Protein AF-A0A2D4NHP4-F1 (afdb_monomer_lite)

Secondary structure (DSSP, 8-state):
--GGGTSPPP----PPPPS---------EEEEEEEE-STTSSHHHHHHHHHTT----HHHHHS--------S-GGGT-HHHHHHTEEEETTEEEEEEEE-----TTS--HHHHTT-SEEEE---TT-HHHHHHHHHT-

Organism: NCBI:txid129469

Structure (mmCIF, N/CA/C/O backbone):
data_AF-A0A2D4NHP4-F1
#
_entry.id   AF-A0A2D4NHP4-F1
#
loop_
_atom_site.group_PDB
_atom_site.id
_atom_site.type_symbol
_atom_site.label_atom_id
_atom_site.label_alt_id
_atom_site.label_comp_id
_atom_site.label_asym_id
_atom_site.label_entity_id
_atom_site.label_seq_id
_atom_site.pdbx_PDB_ins_code
_atom_site.Cartn_x
_atom_site.Cartn_y
_atom_site.Cartn_z
_atom_site.occupancy
_atom_site.B_iso_or_equiv
_atom_site.auth_seq_id
_atom_site.auth_comp_id
_atom_site.auth_asym_id
_atom_site.auth_atom_id
_atom_site.pdbx_PDB_model_num
ATOM 1 N N . ARG A 1 1 ? 20.641 3.211 5.475 1.00 30.12 1 ARG A N 1
ATOM 2 C CA . ARG A 1 1 ? 20.282 4.650 5.472 1.00 30.12 1 ARG A CA 1
ATOM 3 C C . ARG A 1 1 ? 18.766 4.686 5.415 1.00 30.12 1 ARG A C 1
ATOM 5 O O . ARG A 1 1 ? 18.198 4.229 4.435 1.00 30.12 1 ARG A O 1
ATOM 12 N N . SER A 1 2 ? 18.186 4.934 6.581 1.00 30.61 2 SER A N 1
ATOM 13 C CA . SER A 1 2 ? 16.859 4.517 7.040 1.00 30.61 2 SER A CA 1
ATOM 14 C C . SER A 1 2 ? 15.730 5.377 6.471 1.00 30.61 2 SER A C 1
ATOM 16 O O . SER A 1 2 ? 15.954 6.506 6.044 1.00 30.61 2 SER A O 1
ATOM 18 N N . CYS A 1 3 ? 14.509 4.842 6.529 1.0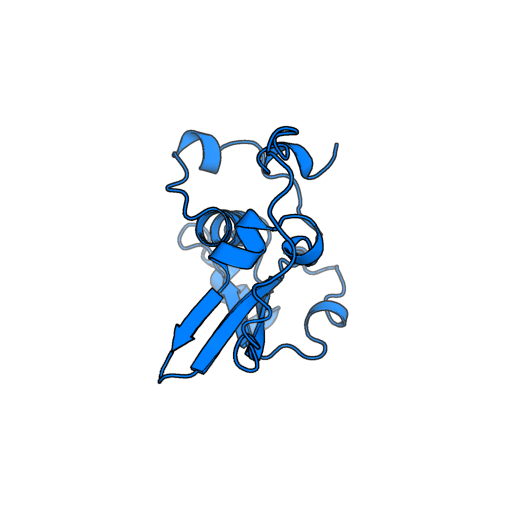0 36.78 3 CYS A N 1
ATOM 19 C CA . CYS A 1 3 ? 13.222 5.418 6.112 1.00 36.78 3 CYS A CA 1
ATOM 20 C C . CYS A 1 3 ? 12.878 6.822 6.657 1.00 36.78 3 CYS A C 1
ATOM 22 O O . CYS A 1 3 ? 11.823 7.354 6.336 1.00 36.78 3 CYS A O 1
ATOM 24 N N . GLN A 1 4 ? 13.763 7.452 7.430 1.00 37.25 4 GLN A N 1
ATOM 25 C CA . GLN A 1 4 ? 13.614 8.818 7.936 1.00 37.25 4 GLN A CA 1
ATOM 26 C C . GLN A 1 4 ? 13.709 9.903 6.851 1.00 37.25 4 GLN A C 1
ATOM 28 O O . GLN A 1 4 ? 13.354 11.039 7.123 1.00 37.25 4 GLN A O 1
ATOM 33 N N . ALA A 1 5 ? 14.191 9.595 5.642 1.00 39.69 5 ALA A N 1
ATOM 34 C CA . ALA A 1 5 ? 14.330 10.597 4.577 1.00 39.69 5 ALA A CA 1
ATOM 35 C C . ALA A 1 5 ? 13.017 10.916 3.833 1.00 39.69 5 ALA A C 1
ATOM 37 O O . ALA A 1 5 ? 12.970 11.887 3.085 1.00 39.69 5 ALA A O 1
ATOM 38 N N . ILE A 1 6 ? 11.976 10.094 4.004 1.00 44.50 6 ILE A N 1
ATOM 39 C CA . ILE A 1 6 ? 10.674 10.262 3.329 1.00 44.50 6 ILE A CA 1
ATOM 40 C C . ILE A 1 6 ? 9.632 10.858 4.287 1.00 44.50 6 ILE A C 1
ATOM 42 O O . ILE A 1 6 ? 8.653 11.456 3.850 1.00 44.50 6 ILE A O 1
ATOM 46 N N . TRP A 1 7 ? 9.854 10.723 5.594 1.00 44.12 7 TRP A N 1
ATOM 47 C CA . TRP A 1 7 ? 8.928 11.179 6.618 1.00 44.12 7 TRP A CA 1
ATOM 48 C C . TRP A 1 7 ? 9.319 12.560 7.151 1.00 44.12 7 TRP A C 1
ATOM 50 O O . TRP A 1 7 ? 10.506 12.772 7.421 1.00 44.12 7 TRP A O 1
ATOM 60 N N . PRO A 1 8 ? 8.369 13.488 7.364 1.00 41.62 8 PRO A N 1
ATOM 61 C CA . PRO A 1 8 ? 8.644 14.696 8.131 1.00 41.62 8 PRO A CA 1
ATOM 62 C C . PRO A 1 8 ? 9.211 14.299 9.496 1.00 41.62 8 PRO A C 1
ATOM 64 O O . PRO A 1 8 ? 8.648 13.443 10.175 1.00 41.62 8 PRO A O 1
ATOM 67 N N . ARG A 1 9 ? 10.337 14.880 9.924 1.00 41.78 9 ARG A N 1
ATOM 68 C CA . ARG A 1 9 ? 10.766 14.708 11.320 1.00 41.78 9 ARG A CA 1
ATOM 69 C C . ARG A 1 9 ? 9.630 15.198 12.213 1.00 41.78 9 ARG A C 1
ATOM 71 O O . ARG A 1 9 ? 9.118 16.287 11.966 1.00 41.78 9 ARG A O 1
ATOM 78 N N . ALA A 1 10 ? 9.259 14.404 13.218 1.00 42.34 10 ALA A N 1
ATOM 79 C CA . ALA A 1 10 ? 8.375 14.873 14.274 1.00 42.34 10 ALA A CA 1
ATOM 80 C C . ALA A 1 10 ? 8.946 16.197 14.799 1.00 42.34 10 ALA A C 1
ATOM 82 O O . ALA A 1 10 ? 10.114 16.262 15.187 1.00 42.34 10 ALA A O 1
ATOM 83 N N . SER A 1 11 ? 8.170 17.268 14.688 1.00 40.03 11 SER A N 1
ATOM 84 C CA . SER A 1 11 ? 8.519 18.557 15.261 1.00 40.03 11 SER A CA 1
ATOM 85 C C . SER A 1 11 ? 8.382 18.444 16.775 1.00 40.03 11 SER A C 1
ATOM 87 O O . SER A 1 11 ? 7.266 18.344 17.281 1.00 40.03 11 SER A O 1
ATOM 89 N N . ASP A 1 12 ? 9.509 18.446 17.487 1.00 43.12 12 ASP A N 1
ATOM 90 C CA . ASP A 1 12 ? 9.536 18.647 18.936 1.00 43.12 12 ASP A CA 1
ATOM 91 C C . ASP A 1 12 ? 9.050 20.073 19.227 1.00 43.12 12 ASP A C 1
ATOM 93 O O . ASP A 1 12 ? 9.794 21.043 19.079 1.00 43.12 12 ASP A O 1
ATOM 97 N N . GLY A 1 13 ? 7.776 20.215 19.588 1.00 45.31 13 GLY A N 1
ATOM 98 C CA . GLY A 1 13 ? 7.219 21.494 20.015 1.00 45.31 13 GLY A CA 1
ATOM 99 C C . GLY A 1 13 ? 5.695 21.523 20.014 1.00 45.31 13 GLY A C 1
ATOM 100 O O . GLY A 1 13 ? 5.083 21.771 18.981 1.00 45.31 13 GLY A O 1
ATOM 101 N N . GLY A 1 14 ? 5.086 21.332 21.187 1.00 33.88 14 GLY A N 1
ATOM 102 C CA . GLY A 1 14 ? 3.657 21.561 21.415 1.00 33.88 14 GLY A CA 1
ATOM 103 C C . GLY A 1 14 ? 3.264 21.305 22.872 1.00 33.88 14 GLY A C 1
ATOM 104 O O . GLY A 1 14 ? 3.608 20.266 23.416 1.00 33.88 14 GLY A O 1
ATOM 105 N N . ALA A 1 15 ? 2.607 22.289 23.486 1.00 38.12 15 ALA A N 1
ATOM 106 C CA . ALA A 1 15 ? 2.265 22.458 24.906 1.00 38.12 15 ALA A CA 1
ATOM 107 C C . ALA A 1 15 ? 1.495 21.287 25.570 1.00 38.12 15 ALA A C 1
ATOM 109 O O . ALA A 1 15 ? 0.899 20.475 24.860 1.00 38.12 15 ALA A O 1
ATOM 110 N N . PRO A 1 16 ? 1.458 21.204 26.923 1.00 38.81 16 PRO A N 1
ATOM 111 C CA . PRO A 1 16 ? 0.659 20.194 27.612 1.00 38.81 16 PRO A CA 1
ATOM 112 C C . PRO A 1 16 ? -0.824 20.467 27.337 1.00 38.81 16 PRO A C 1
ATOM 114 O O . PRO A 1 16 ? -1.323 21.537 27.675 1.00 38.81 16 PRO A O 1
ATOM 117 N N . MET A 1 17 ? -1.505 19.528 26.679 1.00 43.81 17 MET A N 1
ATOM 118 C CA . MET A 1 17 ? -2.959 19.568 26.541 1.00 43.81 17 MET A CA 1
ATOM 119 C C . MET A 1 17 ? -3.599 18.850 27.721 1.00 43.81 17 MET A C 1
ATOM 121 O O . MET A 1 17 ? -3.201 17.738 28.074 1.00 43.81 17 MET A O 1
ATOM 125 N N . ASP A 1 18 ? -4.562 19.545 28.314 1.00 36.94 18 ASP A N 1
ATOM 126 C CA . ASP A 1 18 ? -5.329 19.141 29.477 1.00 36.94 18 ASP A CA 1
ATOM 127 C C . ASP A 1 18 ? -5.950 17.748 29.311 1.00 36.94 18 ASP A C 1
ATOM 129 O O . ASP A 1 18 ? -6.592 17.409 28.313 1.00 36.94 18 ASP A O 1
ATOM 133 N N . ILE A 1 19 ? -5.718 16.949 30.345 1.00 47.41 19 ILE A N 1
ATOM 134 C CA . ILE A 1 19 ? -6.397 15.699 30.662 1.00 47.41 19 ILE A CA 1
ATOM 135 C C . ILE A 1 19 ? -7.819 16.097 31.062 1.00 47.41 19 ILE A C 1
ATOM 137 O O . ILE A 1 19 ? -7.956 16.674 32.130 1.00 47.41 19 ILE A O 1
ATOM 141 N N . ASP A 1 20 ? -8.814 15.916 30.185 1.00 41.47 20 ASP A N 1
ATOM 142 C CA . ASP A 1 20 ? -10.242 15.686 30.526 1.00 41.47 20 ASP A CA 1
ATOM 143 C C . ASP A 1 20 ? -11.168 15.820 29.297 1.00 41.47 20 ASP A C 1
ATOM 145 O O . ASP A 1 20 ? -12.143 16.568 29.286 1.00 41.47 20 ASP A O 1
ATOM 149 N N . LEU A 1 21 ? -10.896 15.055 28.237 1.00 40.94 21 LEU A N 1
ATOM 150 C CA . LEU A 1 21 ? -11.888 14.753 27.198 1.00 40.94 21 LEU A CA 1
ATOM 151 C C . LEU A 1 21 ? -11.729 13.286 26.789 1.00 40.94 21 LEU A C 1
ATOM 153 O O . LEU A 1 21 ? -11.353 12.962 25.660 1.00 40.94 21 LEU A O 1
ATOM 157 N N . ASP A 1 22 ? -12.051 12.395 27.728 1.00 37.88 22 ASP A N 1
ATOM 158 C CA . ASP A 1 22 ? -12.461 11.020 27.442 1.00 37.88 22 ASP A CA 1
ATOM 159 C C . ASP A 1 22 ? -13.801 11.053 26.685 1.00 37.88 22 ASP A C 1
ATOM 161 O O . ASP A 1 22 ? -14.859 10.665 27.172 1.00 37.88 22 ASP A O 1
ATOM 165 N N . TYR A 1 23 ? -13.764 11.560 25.453 1.00 41.28 23 TYR A N 1
ATOM 166 C CA . TYR A 1 23 ? -14.704 11.119 24.442 1.00 41.28 23 TYR A CA 1
ATOM 167 C C . TYR A 1 23 ? -14.297 9.676 24.173 1.00 41.28 23 TYR A C 1
ATOM 169 O O . TYR A 1 23 ? -13.243 9.442 23.570 1.00 41.28 23 TYR A O 1
ATOM 177 N N . GLU A 1 24 ? -15.083 8.715 24.659 1.00 43.47 24 GLU A N 1
ATOM 178 C CA . GLU A 1 24 ? -15.078 7.354 24.132 1.00 43.47 24 GLU A CA 1
ATOM 179 C C . GLU A 1 24 ? -15.153 7.475 22.607 1.00 43.47 24 GLU A C 1
ATOM 181 O O . GLU A 1 24 ? -16.211 7.710 22.022 1.00 43.47 24 GLU A O 1
ATOM 186 N N . ARG A 1 25 ? -13.994 7.445 21.941 1.00 53.47 25 ARG A N 1
ATOM 187 C CA . ARG A 1 25 ? -13.956 7.507 20.486 1.00 53.47 25 ARG A CA 1
ATOM 188 C C . ARG A 1 25 ? -14.664 6.228 20.033 1.00 53.47 25 ARG A C 1
ATOM 190 O O . ARG A 1 25 ? -14.258 5.161 20.501 1.00 53.47 25 ARG A O 1
ATOM 197 N N . PRO A 1 26 ? -15.703 6.315 19.184 1.00 56.62 26 PRO A N 1
ATOM 198 C CA . PRO A 1 26 ? -16.490 5.154 18.777 1.00 56.62 26 PRO A CA 1
ATOM 199 C C . PRO A 1 26 ? -15.543 4.061 18.290 1.00 56.62 26 PRO A C 1
ATOM 201 O O . PRO A 1 26 ? -14.531 4.395 17.675 1.00 56.62 26 PRO A O 1
ATOM 204 N N . ASN A 1 27 ? -15.836 2.795 18.612 1.00 71.19 27 ASN A N 1
ATOM 205 C CA . ASN A 1 27 ? -15.035 1.620 18.250 1.00 71.19 27 ASN A CA 1
ATOM 206 C C . ASN A 1 27 ? -14.451 1.766 16.833 1.00 71.19 27 ASN A C 1
ATOM 208 O O . ASN A 1 27 ? -15.153 1.543 15.851 1.00 71.19 27 ASN A O 1
ATOM 212 N N . VAL A 1 28 ? -13.189 2.204 16.721 1.00 86.00 28 VAL A N 1
ATOM 213 C CA . VAL A 1 28 ? -12.589 2.504 15.416 1.00 86.00 28 VAL A CA 1
ATOM 214 C C . VAL A 1 28 ? -12.178 1.188 14.780 1.00 86.00 28 VAL A C 1
ATOM 216 O O . VAL A 1 28 ? -11.223 0.546 15.232 1.00 86.00 28 VAL A O 1
ATOM 219 N N . GLU A 1 29 ? -12.862 0.800 13.712 1.00 92.00 29 GLU A N 1
ATOM 220 C CA . GLU A 1 29 ? -12.539 -0.422 12.989 1.00 92.00 29 GLU A CA 1
ATOM 221 C C . GLU A 1 29 ? -11.243 -0.238 12.199 1.00 92.00 29 GLU A C 1
ATOM 223 O O . GLU A 1 29 ? -11.075 0.697 11.416 1.00 92.00 29 GLU A O 1
ATOM 228 N N . THR A 1 30 ? -10.268 -1.114 12.428 1.00 90.38 30 THR A N 1
ATOM 229 C CA . THR A 1 30 ? -8.975 -1.032 11.744 1.00 90.38 30 THR A CA 1
ATOM 230 C C . THR A 1 30 ? -8.987 -1.925 10.516 1.00 90.38 30 THR A C 1
ATOM 232 O O . THR A 1 30 ? -9.128 -3.133 10.653 1.00 90.38 30 THR A O 1
ATOM 235 N N . ILE A 1 31 ? -8.753 -1.336 9.343 1.00 92.88 31 ILE A N 1
ATOM 236 C CA . ILE A 1 31 ? -8.674 -2.056 8.069 1.00 92.88 31 ILE A CA 1
ATOM 237 C C . ILE A 1 31 ? -7.206 -2.184 7.672 1.00 92.88 31 ILE A C 1
ATOM 239 O O . ILE A 1 31 ? -6.538 -1.189 7.381 1.00 92.88 31 ILE A O 1
ATOM 243 N N . LYS A 1 32 ? -6.687 -3.408 7.628 1.00 91.00 32 LYS A N 1
ATOM 244 C CA . LYS A 1 32 ? -5.355 -3.730 7.121 1.00 91.00 32 LYS A CA 1
ATOM 245 C C . LYS A 1 32 ? -5.402 -3.948 5.608 1.00 91.00 32 LYS A C 1
ATOM 247 O O . LYS A 1 32 ? -5.874 -4.973 5.120 1.00 91.00 32 LYS A O 1
ATOM 252 N N . CYS A 1 33 ? -4.812 -3.012 4.873 1.00 92.44 33 CYS A N 1
ATOM 253 C CA . CYS A 1 33 ? -4.680 -3.045 3.422 1.00 92.44 33 CYS A CA 1
ATOM 254 C C . CYS A 1 33 ? -3.228 -3.323 3.012 1.00 92.44 33 CYS A C 1
ATOM 256 O O . CYS A 1 33 ? -2.350 -2.475 3.172 1.00 92.44 33 CYS A O 1
ATOM 258 N N . VAL A 1 34 ? -2.966 -4.501 2.449 1.00 92.19 34 VAL A N 1
ATOM 259 C CA . VAL A 1 34 ? -1.635 -4.911 1.977 1.00 92.19 34 VAL A CA 1
ATOM 260 C C . VAL A 1 34 ? -1.461 -4.530 0.513 1.00 92.19 34 VAL A C 1
ATOM 262 O O . VAL A 1 34 ? -2.285 -4.885 -0.321 1.00 92.19 34 VAL A O 1
ATOM 265 N N . VAL A 1 35 ? -0.381 -3.828 0.180 1.00 92.19 35 VAL A N 1
ATOM 266 C CA . VAL A 1 35 ? -0.085 -3.386 -1.188 1.00 92.19 35 VAL A CA 1
ATOM 267 C C . VAL A 1 35 ? 1.032 -4.245 -1.770 1.00 92.19 35 VAL A C 1
ATOM 269 O O . VAL A 1 35 ? 2.114 -4.351 -1.190 1.00 92.19 35 VAL A O 1
ATOM 272 N N . VAL A 1 36 ? 0.783 -4.862 -2.925 1.00 93.19 36 VAL A N 1
ATOM 273 C CA . VAL A 1 36 ? 1.671 -5.846 -3.566 1.00 93.19 36 VAL A CA 1
ATOM 274 C C . VAL A 1 36 ? 1.864 -5.546 -5.053 1.00 93.19 36 VAL A C 1
ATOM 276 O O . VAL A 1 36 ? 1.143 -4.735 -5.625 1.00 93.19 36 VAL A O 1
ATOM 279 N N . GLY A 1 37 ? 2.877 -6.143 -5.682 1.00 94.25 37 GLY A N 1
ATOM 280 C CA . GLY A 1 37 ? 3.251 -5.868 -7.075 1.00 94.25 37 GLY A CA 1
ATOM 281 C C . GLY A 1 37 ? 4.760 -5.740 -7.264 1.00 94.25 37 GLY A C 1
ATOM 282 O O . GLY A 1 37 ? 5.498 -5.621 -6.285 1.00 94.25 37 GLY A O 1
ATOM 283 N N . ASP A 1 38 ? 5.226 -5.726 -8.513 1.00 93.00 38 ASP A N 1
ATOM 284 C CA . ASP A 1 38 ? 6.654 -5.755 -8.865 1.00 93.00 38 ASP A CA 1
ATOM 285 C C . ASP A 1 38 ? 7.489 -4.630 -8.226 1.00 93.00 38 ASP A C 1
ATOM 287 O O . ASP A 1 38 ? 7.001 -3.614 -7.709 1.00 93.00 38 ASP A O 1
ATOM 291 N N . ASN A 1 39 ? 8.810 -4.788 -8.277 1.00 88.06 39 ASN A N 1
ATOM 292 C CA . ASN A 1 39 ? 9.725 -3.705 -7.943 1.00 88.06 39 ASN A CA 1
ATOM 293 C C . ASN A 1 39 ? 9.481 -2.481 -8.841 1.00 88.06 39 ASN A C 1
ATOM 295 O O . ASN A 1 39 ? 9.222 -2.598 -10.036 1.00 88.06 39 ASN A O 1
ATOM 299 N N . ALA A 1 40 ? 9.574 -1.293 -8.237 1.00 85.25 40 ALA A N 1
ATOM 300 C CA . ALA A 1 40 ? 9.437 0.002 -8.904 1.00 85.25 40 ALA A CA 1
ATOM 301 C C . ALA A 1 40 ? 8.076 0.310 -9.574 1.00 85.25 40 ALA A C 1
ATOM 303 O O . ALA A 1 40 ? 7.960 1.349 -10.217 1.00 85.25 40 ALA A O 1
ATOM 304 N N . VAL A 1 41 ? 7.015 -0.486 -9.360 1.00 91.25 41 VAL A N 1
ATOM 305 C CA . VAL A 1 41 ? 5.658 -0.160 -9.873 1.00 91.25 41 VAL A CA 1
ATOM 306 C C . VAL A 1 41 ? 4.973 1.002 -9.147 1.00 91.25 41 VAL A C 1
ATOM 308 O O . VAL A 1 41 ? 3.926 1.458 -9.585 1.00 91.25 41 VAL A O 1
ATOM 311 N N . GLY A 1 42 ? 5.555 1.495 -8.047 1.00 87.69 42 GLY A N 1
ATOM 312 C CA . GLY A 1 42 ? 5.067 2.683 -7.338 1.00 87.69 42 GLY A CA 1
ATOM 313 C C . GLY A 1 42 ? 4.314 2.431 -6.029 1.00 87.69 42 GLY A C 1
ATOM 314 O O . GLY A 1 42 ? 3.770 3.384 -5.485 1.00 87.69 42 GLY A O 1
ATOM 315 N N . LYS A 1 43 ? 4.328 1.206 -5.482 1.00 88.25 43 LYS A N 1
ATOM 316 C CA . LYS A 1 43 ? 3.644 0.840 -4.219 1.00 88.25 43 LYS A CA 1
ATOM 317 C C . LYS A 1 43 ? 3.927 1.808 -3.067 1.00 88.25 43 LYS A C 1
ATOM 319 O O . LYS A 1 43 ? 3.014 2.448 -2.559 1.00 88.25 43 LYS A O 1
ATOM 324 N N . THR A 1 44 ? 5.200 2.002 -2.728 1.00 82.44 44 THR A N 1
ATOM 325 C CA . THR A 1 44 ? 5.618 2.924 -1.665 1.00 82.44 44 THR A CA 1
ATOM 326 C C . THR A 1 44 ? 5.130 4.348 -1.921 1.00 82.44 44 THR A C 1
ATOM 328 O O . THR A 1 44 ? 4.644 5.015 -1.016 1.00 82.44 44 THR A O 1
ATOM 331 N N . ARG A 1 45 ? 5.212 4.818 -3.172 1.00 80.94 45 ARG A N 1
ATOM 332 C CA . ARG A 1 45 ? 4.798 6.179 -3.544 1.00 80.94 45 ARG A CA 1
ATOM 333 C C . ARG A 1 45 ? 3.291 6.369 -3.399 1.00 80.94 45 ARG A C 1
ATOM 335 O O . ARG A 1 45 ? 2.879 7.400 -2.879 1.00 80.94 45 ARG A O 1
ATOM 342 N N . LEU A 1 46 ? 2.497 5.371 -3.792 1.00 84.88 46 LEU A N 1
ATOM 343 C CA . LEU A 1 46 ? 1.049 5.351 -3.577 1.00 84.88 46 LEU A CA 1
ATOM 344 C C . LEU A 1 46 ? 0.720 5.464 -2.084 1.00 84.88 46 LEU A C 1
ATOM 346 O O . LEU A 1 46 ? -0.104 6.290 -1.693 1.00 84.88 46 LEU A O 1
ATOM 350 N N . ILE A 1 47 ? 1.403 4.679 -1.246 1.00 84.00 47 ILE A N 1
ATOM 351 C CA . ILE A 1 47 ? 1.164 4.699 0.197 1.00 84.00 47 ILE A CA 1
ATOM 352 C C . ILE A 1 47 ? 1.568 6.040 0.810 1.00 84.00 47 ILE A C 1
ATOM 354 O O . ILE A 1 47 ? 0.779 6.621 1.548 1.00 84.00 47 ILE A O 1
ATOM 358 N N . CYS A 1 48 ? 2.752 6.566 0.489 1.00 78.25 48 CYS A N 1
ATOM 359 C CA . CYS A 1 48 ? 3.204 7.860 0.999 1.00 78.25 48 CYS A CA 1
ATOM 360 C C . CYS A 1 48 ? 2.272 9.004 0.581 1.00 78.25 48 CYS A C 1
ATOM 362 O O . CYS A 1 48 ? 1.948 9.849 1.411 1.00 78.25 48 CYS A O 1
ATOM 364 N N . ALA A 1 49 ? 1.808 9.020 -0.673 1.00 79.62 49 ALA A N 1
ATOM 365 C CA . ALA A 1 49 ? 0.866 10.032 -1.148 1.00 79.62 49 ALA A CA 1
ATOM 366 C C . ALA A 1 49 ? -0.438 10.009 -0.336 1.00 79.62 49 ALA A C 1
ATOM 368 O O . ALA A 1 49 ? -0.899 11.059 0.114 1.00 79.62 49 ALA A O 1
ATOM 369 N N . ARG A 1 50 ? -0.991 8.813 -0.077 1.00 82.25 50 ARG A N 1
ATOM 370 C CA . ARG A 1 50 ? -2.201 8.661 0.744 1.00 82.25 50 ARG A CA 1
ATOM 371 C C . ARG A 1 50 ? -1.954 9.014 2.212 1.00 82.25 50 ARG A C 1
ATOM 373 O O . ARG A 1 50 ? -2.742 9.748 2.792 1.00 82.25 50 ARG A O 1
ATOM 380 N N . ALA A 1 51 ? -0.874 8.512 2.806 1.00 76.19 51 ALA A N 1
ATOM 381 C CA . ALA A 1 51 ? -0.554 8.696 4.221 1.00 76.19 51 ALA A CA 1
ATOM 382 C C . ALA A 1 51 ? -0.256 10.160 4.584 1.00 76.19 51 ALA A C 1
ATOM 384 O O . ALA A 1 51 ? -0.673 10.633 5.638 1.00 76.19 51 ALA A O 1
ATOM 385 N N . CYS A 1 52 ? 0.439 10.888 3.709 1.00 70.19 52 CYS A N 1
ATOM 386 C CA . CYS A 1 52 ? 0.809 12.283 3.944 1.00 70.19 52 CYS A CA 1
ATOM 387 C C . CYS A 1 52 ? -0.223 13.286 3.402 1.00 70.19 52 CYS A C 1
ATOM 389 O O . CYS A 1 52 ? -0.012 14.486 3.549 1.00 70.19 52 CYS A O 1
ATOM 391 N N . ASN A 1 53 ? -1.300 12.816 2.756 1.00 67.62 53 ASN A N 1
ATOM 392 C CA . ASN A 1 53 ? -2.244 13.643 1.993 1.00 67.62 53 ASN A CA 1
ATOM 393 C C . ASN A 1 53 ? -1.531 14.652 1.068 1.00 67.62 53 ASN A C 1
ATOM 395 O O . ASN A 1 53 ? -1.918 15.815 0.955 1.00 67.62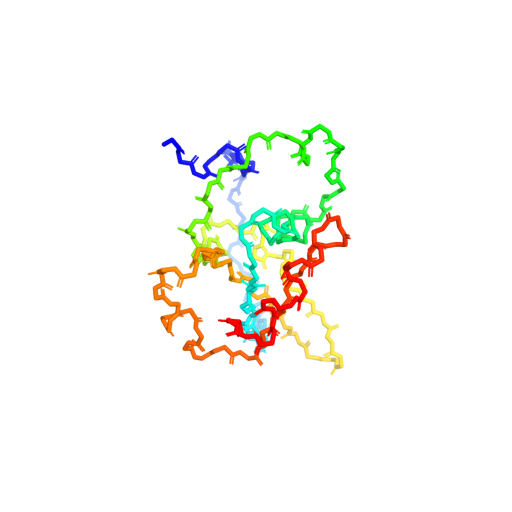 53 ASN A O 1
ATOM 399 N N . ALA A 1 54 ? -0.417 14.219 0.473 1.00 59.19 54 ALA A N 1
ATOM 400 C CA . ALA A 1 54 ? 0.517 15.090 -0.222 1.00 59.19 54 ALA A CA 1
ATOM 401 C C . ALA A 1 54 ? 0.448 14.857 -1.729 1.00 59.19 54 ALA A C 1
ATOM 403 O O . ALA A 1 54 ? 0.601 13.729 -2.208 1.00 59.19 54 ALA A O 1
ATOM 404 N N . THR A 1 55 ? 0.323 15.946 -2.487 1.00 55.94 55 THR A N 1
ATOM 405 C CA . THR A 1 55 ? 0.626 15.942 -3.918 1.00 55.94 55 THR A CA 1
ATOM 406 C C . THR A 1 55 ? 2.138 15.835 -4.065 1.00 55.94 55 THR A C 1
ATOM 408 O O . THR A 1 55 ? 2.863 16.822 -3.937 1.00 55.94 55 THR A O 1
ATOM 411 N N . LEU A 1 56 ? 2.638 14.618 -4.276 1.00 54.69 56 LEU A N 1
ATOM 412 C CA . LEU A 1 56 ? 4.061 14.402 -4.510 1.00 54.69 56 LEU A CA 1
ATOM 413 C C . LEU A 1 56 ? 4.453 15.089 -5.821 1.00 54.69 56 LEU A C 1
ATOM 415 O O . LEU A 1 56 ? 3.924 14.774 -6.887 1.00 54.69 56 LEU A O 1
ATOM 419 N N . THR A 1 57 ? 5.392 16.028 -5.747 1.00 57.62 57 THR A N 1
ATOM 420 C CA . THR A 1 57 ? 5.952 16.663 -6.946 1.00 57.62 57 THR A CA 1
ATOM 421 C C . THR A 1 57 ? 6.678 15.625 -7.804 1.00 57.62 57 THR A C 1
ATOM 423 O O . THR A 1 57 ? 7.190 14.626 -7.292 1.00 57.62 57 THR A O 1
ATOM 426 N N . GLN A 1 58 ? 6.793 15.868 -9.114 1.00 54.12 58 GLN A N 1
ATOM 427 C CA . GLN A 1 58 ? 7.523 14.973 -10.021 1.00 54.12 58 GLN A CA 1
ATOM 428 C C . GLN A 1 58 ? 8.961 14.709 -9.536 1.00 54.12 58 GLN A C 1
ATOM 430 O O . GLN A 1 58 ? 9.447 13.590 -9.640 1.00 54.12 58 GLN A O 1
ATOM 435 N N . TYR A 1 59 ? 9.617 15.695 -8.918 1.00 56.59 59 TYR A N 1
ATOM 436 C CA . TYR A 1 59 ? 10.939 15.526 -8.312 1.00 56.59 59 TYR A CA 1
ATOM 437 C C . TYR A 1 59 ? 10.932 14.561 -7.114 1.00 56.59 59 TYR A C 1
ATOM 439 O O . TYR A 1 59 ? 11.785 13.684 -7.034 1.00 56.59 59 TYR A O 1
ATOM 447 N N . GLN A 1 60 ? 9.947 14.651 -6.215 1.00 58.78 60 GLN A N 1
ATOM 448 C CA . GLN A 1 60 ? 9.792 13.716 -5.088 1.00 58.78 60 GLN A CA 1
ATOM 449 C C . GLN A 1 60 ? 9.399 12.305 -5.554 1.00 58.78 60 GLN A C 1
ATOM 451 O O . GLN A 1 60 ? 9.813 11.310 -4.959 1.00 58.78 60 GLN A O 1
ATOM 456 N N . LEU A 1 61 ? 8.652 12.206 -6.658 1.00 56.81 61 LEU A N 1
ATOM 457 C CA . LEU A 1 61 ? 8.373 10.942 -7.339 1.00 56.81 61 LEU A CA 1
ATOM 458 C C . LEU A 1 61 ? 9.611 10.368 -8.043 1.00 56.81 61 LEU A C 1
ATOM 460 O O . LEU A 1 61 ? 9.685 9.158 -8.208 1.00 56.81 61 LEU A O 1
ATOM 464 N N . LEU A 1 62 ? 10.583 11.185 -8.448 1.00 54.00 62 LEU A N 1
ATOM 465 C CA . LEU A 1 62 ? 11.812 10.740 -9.121 1.00 54.00 62 LEU A CA 1
ATOM 466 C C . LEU A 1 62 ? 13.002 10.569 -8.166 1.00 54.00 62 LEU A C 1
ATOM 468 O O . LEU A 1 62 ? 13.964 9.886 -8.515 1.00 54.00 62 LEU A O 1
ATOM 472 N N . ALA A 1 63 ? 12.924 11.131 -6.957 1.00 56.88 63 ALA A N 1
ATOM 473 C CA . ALA A 1 63 ? 13.915 10.940 -5.910 1.00 56.88 63 ALA A CA 1
ATOM 474 C C . ALA A 1 63 ? 14.094 9.445 -5.598 1.00 56.88 63 ALA A C 1
ATOM 476 O O . ALA A 1 63 ? 13.153 8.644 -5.689 1.00 56.88 63 ALA A O 1
ATOM 477 N N . THR A 1 64 ? 15.339 9.080 -5.278 1.00 44.66 64 THR A N 1
ATOM 478 C CA . THR A 1 64 ? 15.841 7.707 -5.180 1.00 44.66 64 THR A CA 1
ATOM 479 C C . THR A 1 64 ? 14.878 6.808 -4.411 1.00 44.66 64 THR A C 1
ATOM 481 O O . THR A 1 64 ? 14.598 7.033 -3.235 1.00 44.66 64 THR A O 1
ATOM 484 N N . HIS A 1 65 ? 14.378 5.771 -5.085 1.00 47.69 65 HIS A N 1
ATOM 485 C CA . HIS A 1 65 ? 13.503 4.766 -4.494 1.00 47.69 65 HIS A CA 1
ATOM 486 C C . HIS A 1 65 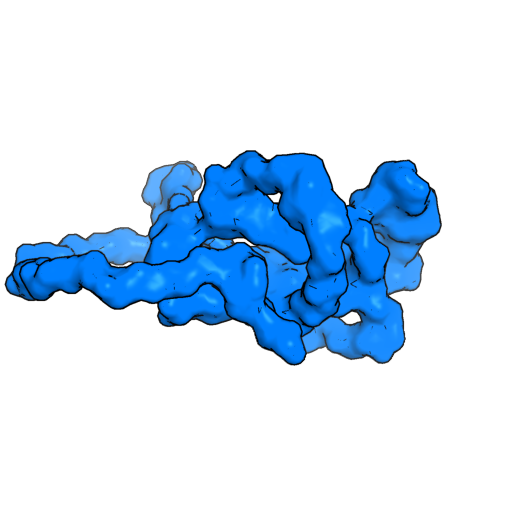? 14.259 4.025 -3.383 1.00 47.69 65 HIS A C 1
ATOM 488 O O . HIS A 1 65 ? 15.082 3.151 -3.658 1.00 47.69 65 HIS A O 1
ATOM 494 N N . VAL A 1 66 ? 13.997 4.374 -2.123 1.00 50.19 66 VAL A N 1
ATOM 495 C CA . VAL A 1 66 ? 14.518 3.629 -0.973 1.00 50.19 66 VAL A CA 1
ATOM 496 C C . VAL A 1 66 ? 13.721 2.326 -0.878 1.00 50.19 66 VAL A C 1
ATOM 498 O O . VAL A 1 66 ? 12.508 2.407 -0.708 1.00 50.19 66 VAL A O 1
ATOM 501 N N . PRO A 1 67 ? 14.333 1.129 -0.984 1.00 45.12 67 PRO A N 1
ATOM 502 C CA . PRO A 1 67 ? 13.611 -0.138 -0.872 1.00 45.12 67 PRO A CA 1
ATOM 503 C C . PRO A 1 67 ? 12.919 -0.225 0.494 1.00 45.12 67 PRO A C 1
ATOM 505 O O . PRO A 1 67 ? 13.568 -0.394 1.527 1.00 45.12 67 PRO A O 1
ATOM 508 N N . THR A 1 68 ? 11.603 -0.033 0.510 1.00 53.78 68 THR A N 1
ATOM 509 C CA . THR A 1 68 ? 10.839 0.202 1.739 1.00 53.78 68 THR A CA 1
ATOM 510 C C . THR A 1 68 ? 10.232 -1.104 2.202 1.00 53.78 68 THR A C 1
ATOM 512 O O . THR A 1 68 ? 9.042 -1.366 2.104 1.00 53.78 68 THR A O 1
ATOM 515 N N . VAL A 1 69 ? 11.086 -1.984 2.699 1.00 49.53 69 VAL A N 1
ATOM 516 C CA . VAL A 1 69 ? 10.605 -3.165 3.408 1.00 49.53 69 VAL A CA 1
ATOM 517 C C . VAL A 1 69 ? 10.277 -2.731 4.808 1.00 49.53 69 VAL A C 1
ATOM 519 O O . VAL A 1 69 ? 11.066 -2.898 5.731 1.00 49.53 69 VAL A O 1
ATOM 522 N N . TRP A 1 70 ? 9.134 -2.095 4.937 1.00 51.06 70 TRP A N 1
ATOM 523 C CA . TRP A 1 70 ? 8.562 -1.762 6.214 1.00 51.06 70 TRP A CA 1
ATOM 524 C C . TRP A 1 70 ? 7.084 -2.050 6.048 1.00 51.06 70 TRP A C 1
ATOM 526 O O . TRP A 1 70 ? 6.396 -1.371 5.296 1.00 51.06 70 TRP A O 1
ATOM 536 N N . ALA A 1 71 ? 6.608 -3.083 6.742 1.00 51.78 71 ALA A N 1
ATOM 537 C CA . ALA A 1 71 ? 5.248 -3.076 7.240 1.00 51.78 71 ALA A CA 1
ATOM 538 C C . ALA A 1 71 ? 5.011 -1.672 7.800 1.00 51.78 71 ALA A C 1
ATOM 540 O O . ALA A 1 71 ? 5.668 -1.278 8.767 1.00 51.78 71 ALA A O 1
ATOM 541 N N . ILE A 1 72 ? 4.185 -0.872 7.135 1.00 55.69 72 ILE A N 1
ATOM 542 C CA . ILE A 1 72 ? 3.874 0.474 7.599 1.00 55.69 72 ILE A CA 1
ATOM 543 C C . ILE A 1 72 ? 2.904 0.283 8.771 1.00 55.69 72 ILE A C 1
ATOM 545 O O . ILE A 1 72 ? 1.704 0.468 8.671 1.00 55.69 72 ILE A O 1
ATOM 549 N N . ASP A 1 73 ? 3.450 -0.142 9.908 1.00 57.06 73 ASP A N 1
ATOM 550 C CA . ASP A 1 73 ? 2.856 0.034 11.232 1.00 57.06 73 ASP A CA 1
ATOM 551 C C . ASP A 1 73 ? 3.517 1.233 11.940 1.00 57.06 73 ASP A C 1
ATOM 553 O O . ASP A 1 73 ? 3.513 1.367 13.159 1.00 57.06 73 ASP A O 1
ATOM 557 N N . GLN A 1 74 ? 4.093 2.163 11.162 1.00 55.78 74 GLN A N 1
ATOM 558 C CA . GLN A 1 74 ? 4.536 3.463 11.679 1.00 55.78 74 GLN A CA 1
ATOM 559 C C . GLN A 1 74 ? 3.367 4.360 12.090 1.00 55.78 74 GLN A C 1
ATOM 561 O O . GLN A 1 74 ? 3.576 5.371 12.756 1.00 55.78 74 GLN A O 1
ATOM 566 N N . TYR A 1 75 ? 2.132 3.965 11.779 1.00 56.53 75 TYR A N 1
ATOM 567 C CA . TYR A 1 75 ? 0.944 4.585 12.345 1.00 56.53 75 TYR A CA 1
ATOM 568 C C . TYR A 1 75 ? 0.937 4.582 13.883 1.00 56.53 75 TYR A C 1
ATOM 570 O O . TYR A 1 75 ? 0.301 5.436 14.486 1.00 56.53 75 TYR A O 1
ATOM 578 N N . ARG A 1 76 ? 1.646 3.653 14.539 1.00 59.28 76 ARG A N 1
ATOM 579 C CA . ARG A 1 76 ? 1.824 3.681 16.001 1.00 59.28 76 ARG A CA 1
ATOM 580 C C . ARG A 1 76 ? 2.818 4.741 16.481 1.00 59.28 76 ARG A C 1
ATOM 582 O O . ARG A 1 76 ? 2.811 5.079 17.656 1.00 59.28 76 ARG A O 1
ATOM 589 N N . VAL A 1 77 ? 3.687 5.222 15.594 1.00 62.88 77 VAL A N 1
ATOM 590 C CA . VAL A 1 77 ? 4.835 6.081 15.924 1.00 62.88 77 VAL A CA 1
ATOM 591 C C . VAL A 1 77 ? 4.587 7.537 15.525 1.00 62.88 77 VAL A C 1
ATOM 593 O O . VAL A 1 77 ? 5.122 8.439 16.159 1.00 62.88 77 VAL A O 1
ATOM 596 N N . CYS A 1 78 ? 3.764 7.790 14.504 1.00 69.69 78 CYS A N 1
ATOM 597 C CA . CYS A 1 78 ? 3.426 9.142 14.073 1.00 69.69 78 CYS A CA 1
ATOM 598 C C . CYS A 1 78 ? 1.917 9.394 14.140 1.00 69.69 78 CYS A C 1
ATOM 600 O O . CYS A 1 78 ? 1.142 8.895 13.318 1.00 69.69 78 CYS A O 1
ATOM 602 N N . GLN A 1 79 ? 1.525 10.216 15.114 1.00 73.62 79 GLN A N 1
ATOM 603 C CA . GLN A 1 79 ? 0.133 10.562 15.380 1.00 73.62 79 GLN A CA 1
ATOM 604 C C . GLN A 1 79 ? -0.536 11.283 14.198 1.00 73.62 79 GLN A C 1
ATOM 606 O O . GLN A 1 79 ? -1.680 10.985 13.877 1.00 73.62 79 GLN A O 1
ATOM 611 N N . GLU A 1 80 ? 0.193 12.136 13.476 1.00 72.88 80 GLU A N 1
ATOM 612 C CA . GLU A 1 80 ? -0.333 12.863 12.313 1.00 72.88 80 GLU A CA 1
ATOM 613 C C . GLU A 1 80 ? -0.816 11.913 11.203 1.00 72.88 80 GLU A C 1
ATOM 615 O O . GLU A 1 80 ? -1.865 12.120 10.597 1.00 72.88 80 GLU A O 1
ATOM 620 N N . VAL A 1 81 ? -0.094 10.816 10.953 1.00 73.69 81 VAL A N 1
ATOM 621 C CA . VAL A 1 81 ? -0.523 9.833 9.947 1.00 73.69 81 VAL A CA 1
ATOM 622 C C . VAL A 1 81 ? -1.547 8.838 10.480 1.00 73.69 81 VAL A C 1
ATOM 624 O O . VAL A 1 81 ? -2.395 8.373 9.720 1.00 73.69 81 VAL A O 1
ATOM 627 N N . LEU A 1 82 ? -1.542 8.557 11.782 1.00 79.62 82 LEU A N 1
ATOM 628 C CA . LEU A 1 82 ? -2.649 7.864 12.443 1.00 79.62 82 LEU A CA 1
ATOM 629 C C . LEU A 1 82 ? -3.967 8.635 12.334 1.00 79.62 82 LEU A C 1
ATOM 631 O O . LEU A 1 82 ? -5.020 8.023 12.186 1.00 79.62 82 LEU A O 1
ATOM 635 N N . GLU A 1 83 ? -3.924 9.955 12.450 1.00 82.69 83 GLU A N 1
ATOM 636 C CA . GLU A 1 83 ? -5.099 10.810 12.312 1.00 82.69 83 GLU A CA 1
ATOM 637 C C . GLU A 1 83 ? -5.552 10.867 10.853 1.00 82.69 83 GLU A C 1
ATOM 639 O O . GLU A 1 83 ? -6.723 10.620 10.580 1.00 82.69 83 GLU A O 1
ATOM 644 N N . ARG A 1 84 ? -4.624 11.046 9.902 1.00 81.75 84 ARG A N 1
ATOM 645 C CA . ARG A 1 84 ? -4.926 11.025 8.455 1.00 81.75 84 ARG A CA 1
ATOM 646 C C . ARG A 1 84 ? -5.436 9.688 7.928 1.00 81.75 84 ARG A C 1
ATOM 648 O O . ARG A 1 84 ? -6.010 9.642 6.845 1.00 81.75 84 ARG A O 1
ATOM 655 N N . SER A 1 85 ? -5.192 8.590 8.640 1.00 84.88 85 SER A N 1
ATOM 656 C CA . SER A 1 85 ? -5.720 7.285 8.248 1.00 84.88 85 SER A CA 1
ATOM 657 C C . SER A 1 85 ? -7.162 7.056 8.668 1.00 84.88 85 SER A C 1
ATOM 659 O O . SER A 1 85 ? -7.731 6.037 8.276 1.00 84.88 85 SER A O 1
ATOM 661 N N . ARG A 1 86 ? -7.722 7.932 9.507 1.00 89.38 86 ARG A N 1
ATOM 662 C CA . ARG A 1 86 ? -9.100 7.819 9.969 1.00 89.38 86 ARG A CA 1
ATOM 663 C C . ARG A 1 86 ? -10.049 8.410 8.942 1.00 89.38 86 ARG A C 1
ATOM 665 O O . ARG A 1 86 ? -9.756 9.444 8.352 1.00 89.38 86 ARG A O 1
ATOM 672 N N . ASP A 1 87 ? -11.176 7.746 8.768 1.00 90.19 87 ASP A N 1
ATOM 673 C CA . ASP A 1 87 ? -12.273 8.207 7.924 1.00 90.19 87 ASP A CA 1
ATOM 674 C C . ASP A 1 87 ? -13.602 7.741 8.531 1.00 90.19 87 ASP A C 1
ATOM 676 O O . ASP A 1 87 ? -13.606 6.871 9.410 1.00 90.19 87 ASP A O 1
ATOM 680 N N . VAL A 1 88 ? -14.716 8.310 8.076 1.00 91.62 88 VAL A N 1
ATOM 681 C CA . VAL A 1 88 ? -16.064 7.857 8.448 1.00 91.62 88 VAL A CA 1
ATOM 682 C C . VAL A 1 88 ? -16.764 7.365 7.191 1.00 91.62 88 VAL A C 1
ATOM 684 O O . VAL A 1 88 ? -16.958 8.123 6.244 1.00 91.62 88 VAL A O 1
ATOM 687 N N . VAL A 1 89 ? -17.130 6.086 7.182 1.00 91.00 89 VAL A N 1
ATOM 688 C CA . VAL A 1 89 ? -17.813 5.431 6.061 1.00 91.00 89 VAL A CA 1
ATOM 689 C C . VAL A 1 89 ? -19.065 4.768 6.609 1.00 91.00 89 VAL A C 1
ATOM 691 O O . VAL A 1 89 ? -18.968 3.994 7.554 1.00 91.00 89 VAL A O 1
ATOM 694 N N . ASP A 1 90 ? -20.230 5.088 6.043 1.00 92.19 90 ASP A N 1
ATOM 695 C CA . ASP A 1 90 ? -21.529 4.539 6.463 1.00 92.19 90 ASP A CA 1
ATOM 696 C C . ASP A 1 90 ? -21.779 4.654 7.981 1.00 92.19 90 ASP A C 1
ATOM 698 O O . ASP A 1 90 ? -22.205 3.705 8.633 1.00 92.19 90 ASP A O 1
ATOM 702 N N . GLU A 1 91 ? -21.474 5.825 8.556 1.00 91.44 91 GLU A N 1
ATOM 703 C CA . GLU A 1 91 ? -21.549 6.112 10.003 1.00 91.44 91 GLU A CA 1
ATOM 704 C C . GLU A 1 91 ? -20.593 5.278 10.888 1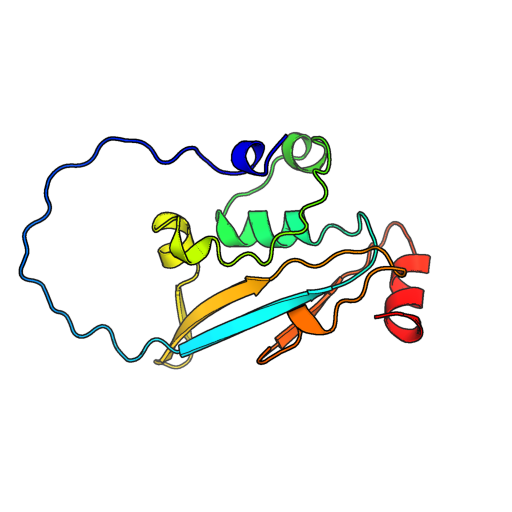.00 91.44 91 GLU A C 1
ATOM 706 O O . GLU A 1 91 ? -20.641 5.357 12.117 1.00 91.44 91 GLU A O 1
ATOM 711 N N . VAL A 1 92 ? -19.667 4.520 10.289 1.00 90.88 92 VAL A N 1
ATOM 712 C CA . VAL A 1 92 ? -18.626 3.758 10.991 1.00 90.88 92 VAL A CA 1
ATOM 713 C C . VAL A 1 92 ? -17.294 4.496 10.913 1.00 90.88 92 VAL A C 1
ATOM 715 O O . VAL A 1 92 ? -16.785 4.822 9.840 1.00 90.88 92 VAL A O 1
ATOM 718 N N . SER A 1 93 ? -16.690 4.743 12.076 1.00 93.38 93 SER A N 1
ATOM 719 C CA . SER A 1 93 ? -15.324 5.263 12.154 1.00 93.38 93 SER A CA 1
ATOM 720 C C . SER A 1 93 ? -14.323 4.159 11.823 1.00 93.38 93 SER A C 1
ATOM 722 O O . SER A 1 93 ? -14.214 3.179 12.558 1.00 93.38 93 SER A O 1
ATOM 724 N N . ILE A 1 94 ? -13.544 4.343 10.760 1.00 93.62 94 ILE A N 1
ATOM 725 C CA . ILE A 1 94 ? -12.522 3.386 10.326 1.00 93.62 94 ILE A CA 1
ATOM 726 C C . ILE A 1 94 ? -11.111 3.967 10.444 1.00 93.62 94 ILE A C 1
ATOM 728 O O . ILE A 1 94 ? -10.910 5.179 10.491 1.00 93.62 94 ILE A O 1
ATOM 732 N N . SER A 1 95 ? -10.100 3.098 10.454 1.00 90.81 95 SER A N 1
ATOM 733 C CA . SER A 1 95 ? -8.692 3.466 10.309 1.00 90.81 95 SER A CA 1
ATOM 734 C C . SER A 1 95 ? -8.005 2.580 9.272 1.00 90.81 95 SER A C 1
ATOM 736 O O . SER A 1 95 ? -7.748 1.400 9.517 1.00 90.81 95 SER A O 1
ATOM 738 N N . LEU A 1 96 ? -7.674 3.155 8.113 1.00 90.25 96 LEU A N 1
ATOM 739 C CA . LEU A 1 96 ? -7.024 2.447 7.011 1.00 90.25 96 LEU A CA 1
ATOM 740 C C . LEU A 1 96 ? -5.508 2.338 7.227 1.00 90.25 96 LEU A C 1
ATOM 742 O O . LEU A 1 96 ? -4.764 3.311 7.107 1.00 90.25 96 LEU A O 1
ATOM 746 N N . ARG A 1 97 ? -5.020 1.128 7.482 1.00 88.06 97 ARG A N 1
ATOM 747 C CA . ARG A 1 97 ? -3.594 0.815 7.628 1.00 88.06 97 ARG A CA 1
ATOM 748 C C . ARG A 1 97 ? -3.054 0.256 6.328 1.00 88.06 97 ARG A C 1
ATOM 750 O O . ARG A 1 97 ? -3.352 -0.881 5.972 1.00 88.06 97 ARG A O 1
ATOM 757 N N . LEU A 1 98 ? -2.228 1.028 5.637 1.00 87.12 98 LEU A N 1
ATOM 758 C CA . LEU A 1 98 ? -1.541 0.563 4.435 1.00 87.12 98 LEU A CA 1
ATOM 759 C C . LEU A 1 98 ? -0.287 -0.220 4.823 1.00 87.12 98 LEU A C 1
ATOM 761 O O . LEU A 1 98 ? 0.427 0.197 5.720 1.00 87.12 98 LEU A O 1
ATOM 765 N N . TRP A 1 99 ? -0.016 -1.345 4.168 1.00 86.88 99 TRP A N 1
ATOM 766 C CA . TRP A 1 99 ? 1.145 -2.200 4.422 1.00 86.88 99 TRP A CA 1
ATOM 767 C C . TRP A 1 99 ? 1.928 -2.390 3.128 1.00 86.88 99 TRP A C 1
ATOM 769 O O . TRP A 1 99 ? 1.453 -3.062 2.212 1.00 86.88 99 TRP A O 1
ATOM 779 N N . ASP A 1 100 ? 3.123 -1.805 3.051 1.00 86.12 100 ASP A N 1
ATOM 780 C CA . ASP A 1 100 ? 4.013 -1.990 1.904 1.00 86.12 100 ASP A CA 1
ATOM 781 C C . ASP A 1 100 ? 4.667 -3.379 1.930 1.00 86.12 100 ASP A C 1
ATOM 783 O O . ASP A 1 100 ? 4.901 -3.964 2.994 1.00 86.12 100 ASP A O 1
ATOM 787 N N . THR A 1 101 ? 4.981 -3.910 0.750 1.00 86.44 101 THR A N 1
ATOM 788 C CA . THR A 1 101 ? 5.630 -5.216 0.594 1.00 86.44 101 THR A CA 1
ATOM 789 C C . THR A 1 101 ? 6.781 -5.161 -0.404 1.00 86.44 101 THR A C 1
ATOM 791 O O . THR A 1 101 ? 6.855 -4.302 -1.287 1.00 86.44 101 THR A O 1
ATOM 794 N N . PHE A 1 102 ? 7.704 -6.119 -0.287 1.00 84.56 102 PHE A N 1
ATOM 795 C CA . PHE A 1 102 ? 8.732 -6.333 -1.303 1.00 84.56 102 PHE A CA 1
ATOM 796 C C . PHE A 1 102 ? 8.093 -6.569 -2.670 1.00 84.56 102 PHE A C 1
ATOM 798 O O . PHE A 1 102 ? 7.170 -7.369 -2.771 1.00 84.56 102 PHE A O 1
ATOM 805 N N . GLY A 1 103 ? 8.648 -5.955 -3.719 1.00 86.50 103 GLY A N 1
ATOM 806 C CA . GLY A 1 103 ? 8.327 -6.285 -5.111 1.00 86.50 103 GLY A CA 1
ATOM 807 C C . GLY A 1 103 ? 9.220 -7.368 -5.725 1.00 86.50 103 GLY A C 1
ATOM 808 O O . GLY A 1 103 ? 9.099 -7.670 -6.906 1.00 86.50 103 GLY A O 1
ATOM 809 N N . ASP A 1 104 ? 10.155 -7.907 -4.942 1.00 86.69 104 ASP A N 1
ATOM 810 C CA . ASP A 1 104 ? 11.084 -8.955 -5.354 1.00 86.69 104 ASP A CA 1
ATOM 811 C C . ASP A 1 104 ? 10.407 -10.327 -5.237 1.00 86.69 104 ASP A C 1
ATOM 813 O O . ASP A 1 104 ? 9.952 -10.729 -4.161 1.00 86.69 104 ASP A O 1
ATOM 817 N N . HIS A 1 105 ? 10.352 -11.045 -6.357 1.00 88.56 105 HIS A N 1
ATOM 818 C CA . HIS A 1 105 ? 9.706 -12.347 -6.461 1.00 88.56 105 HIS A CA 1
ATOM 819 C C . HIS A 1 105 ? 10.393 -13.448 -5.646 1.00 88.56 105 HIS A C 1
ATOM 821 O O . HIS A 1 105 ? 9.732 -14.420 -5.291 1.00 88.56 105 HIS A O 1
ATOM 827 N N . HIS A 1 106 ? 11.674 -13.295 -5.303 1.00 87.50 106 HIS A N 1
ATOM 828 C CA . HIS A 1 106 ? 12.411 -14.276 -4.501 1.00 87.50 106 HIS A CA 1
ATOM 829 C C . HIS A 1 106 ? 12.180 -14.127 -2.993 1.00 87.50 106 HIS A C 1
ATOM 831 O O . HIS A 1 106 ? 12.665 -14.945 -2.210 1.00 87.50 106 HIS A O 1
ATOM 837 N N . LYS A 1 107 ? 11.468 -13.081 -2.557 1.00 85.88 107 LYS A N 1
ATOM 838 C CA . LYS A 1 107 ? 11.182 -12.846 -1.139 1.00 85.88 107 LYS A CA 1
ATOM 839 C C . LYS A 1 107 ? 9.846 -13.454 -0.737 1.00 85.88 107 LYS A C 1
ATOM 841 O O . LYS A 1 107 ? 8.838 -13.263 -1.415 1.00 85.88 107 LYS A O 1
ATOM 846 N N . ASP A 1 108 ? 9.841 -14.123 0.414 1.00 84.38 108 ASP A N 1
ATOM 847 C CA . ASP A 1 108 ? 8.611 -14.586 1.052 1.00 84.38 108 ASP A CA 1
ATOM 848 C C . ASP A 1 108 ? 7.805 -13.386 1.567 1.00 84.38 108 ASP A C 1
ATOM 850 O O . ASP A 1 108 ? 8.346 -12.477 2.198 1.00 84.38 108 ASP A O 1
ATOM 854 N N . ARG A 1 109 ? 6.503 -13.388 1.281 1.00 86.75 109 ARG A N 1
ATOM 855 C CA . ARG A 1 109 ? 5.549 -12.333 1.646 1.00 86.75 109 ARG A CA 1
ATOM 856 C C . ARG A 1 109 ? 4.417 -12.846 2.528 1.00 86.75 109 ARG A C 1
ATOM 858 O O . ARG A 1 109 ? 3.560 -12.060 2.917 1.00 86.75 109 ARG A O 1
ATOM 865 N N . ARG A 1 110 ? 4.408 -14.138 2.885 1.00 87.06 110 ARG A N 1
ATOM 866 C CA . ARG A 1 110 ? 3.330 -14.768 3.670 1.00 87.06 110 ARG A CA 1
ATOM 867 C C . ARG A 1 110 ? 3.030 -14.028 4.973 1.00 87.06 110 ARG A C 1
ATOM 869 O O . ARG A 1 110 ? 1.869 -13.886 5.340 1.00 87.06 110 ARG A O 1
ATOM 876 N N . PHE A 1 111 ? 4.058 -13.478 5.619 1.00 83.69 111 PHE A N 1
ATOM 877 C CA . PHE A 1 111 ? 3.909 -12.692 6.846 1.00 83.69 111 PHE A CA 1
ATOM 878 C C . PHE A 1 111 ? 3.078 -11.407 6.661 1.00 83.69 111 PHE A C 1
ATOM 880 O O . PHE A 1 111 ? 2.453 -10.943 7.613 1.00 83.69 111 PHE A O 1
ATOM 887 N N . ALA A 1 112 ? 3.043 -10.827 5.456 1.00 83.88 112 ALA A N 1
ATOM 888 C CA . ALA A 1 112 ? 2.324 -9.585 5.189 1.00 83.88 112 ALA A CA 1
ATOM 889 C C . ALA A 1 112 ? 0.804 -9.804 5.131 1.00 83.88 112 ALA A C 1
ATOM 891 O O . ALA A 1 112 ? 0.054 -8.964 5.625 1.00 83.88 112 ALA A O 1
ATOM 892 N N . TYR A 1 113 ? 0.353 -10.948 4.608 1.00 89.00 113 TYR A N 1
ATOM 893 C CA . TYR A 1 113 ? -1.067 -11.250 4.382 1.00 89.00 113 TYR A CA 1
ATOM 894 C C . TYR A 1 113 ? -1.836 -11.682 5.640 1.00 89.00 113 TYR A C 1
ATOM 896 O O . TYR A 1 113 ? -3.067 -11.682 5.637 1.00 89.00 113 TYR A O 1
ATOM 904 N N . GLY A 1 114 ? -1.146 -12.040 6.728 1.00 89.00 114 GLY A N 1
ATOM 905 C CA . GLY A 1 114 ? -1.803 -12.454 7.971 1.00 89.00 114 GLY A CA 1
ATOM 906 C C . GLY A 1 114 ? -2.760 -11.376 8.490 1.00 89.00 114 GLY A C 1
ATOM 907 O O . GLY A 1 114 ? -2.330 -10.242 8.714 1.00 89.00 114 GLY A O 1
ATOM 908 N N . ARG A 1 115 ? -4.040 -11.732 8.682 1.00 89.25 115 ARG A N 1
ATOM 909 C CA . ARG A 1 115 ? -5.120 -10.812 9.099 1.00 89.25 115 ARG A CA 1
ATOM 910 C C . ARG A 1 115 ? -5.276 -9.585 8.187 1.00 89.25 115 ARG A C 1
ATOM 912 O O . ARG A 1 115 ? -5.571 -8.503 8.675 1.00 89.25 115 ARG A O 1
ATOM 919 N N . SER A 1 116 ? -4.956 -9.714 6.899 1.00 91.75 116 SER A N 1
ATOM 920 C CA . SER A 1 116 ? -5.264 -8.658 5.931 1.00 91.75 116 SER A CA 1
ATOM 921 C C . SER A 1 116 ? -6.749 -8.677 5.595 1.00 91.75 116 SER A C 1
ATOM 923 O O . SER A 1 116 ? -7.309 -9.746 5.366 1.00 91.75 116 SER A O 1
ATOM 925 N N . ASP A 1 117 ? -7.354 -7.494 5.568 1.00 95.25 117 ASP A N 1
ATOM 926 C CA . ASP A 1 117 ? -8.749 -7.309 5.166 1.00 95.25 117 ASP A CA 1
ATOM 927 C C . ASP A 1 117 ? -8.836 -7.075 3.654 1.00 95.25 117 ASP A C 1
ATOM 929 O O . ASP A 1 117 ? -9.762 -7.532 2.989 1.00 95.25 117 ASP A O 1
ATOM 933 N N . VAL A 1 118 ? -7.835 -6.382 3.093 1.00 95.69 118 VAL A N 1
ATOM 934 C CA . VAL A 1 118 ? -7.769 -6.027 1.670 1.00 95.69 118 VAL A CA 1
ATOM 935 C C . VAL A 1 118 ? -6.353 -6.220 1.131 1.00 95.69 118 VAL A C 1
ATOM 937 O O . VAL A 1 118 ? -5.363 -5.926 1.808 1.00 95.69 118 VAL A O 1
ATOM 940 N N . VAL A 1 119 ? -6.253 -6.665 -0.124 1.00 95.00 119 VAL A N 1
ATOM 941 C CA . VAL A 1 119 ? -5.003 -6.692 -0.892 1.00 95.00 119 VAL A CA 1
ATOM 942 C C . VAL A 1 119 ? -5.155 -5.824 -2.141 1.00 95.00 119 VAL A C 1
ATOM 944 O O . VAL A 1 119 ? -6.051 -6.042 -2.952 1.00 95.00 119 VAL A O 1
ATOM 947 N N . VAL A 1 120 ? -4.260 -4.852 -2.309 1.00 95.62 120 VAL A N 1
ATOM 948 C CA . VAL A 1 120 ? -4.174 -3.989 -3.492 1.00 95.62 120 VAL A CA 1
ATOM 949 C C . VAL A 1 120 ? -3.015 -4.455 -4.364 1.00 95.62 120 VAL A C 1
ATOM 951 O O . VAL A 1 120 ? -1.856 -4.417 -3.953 1.00 95.62 120 VAL A O 1
ATOM 954 N N . LEU A 1 121 ? -3.333 -4.872 -5.588 1.00 96.00 121 LEU A N 1
ATOM 955 C CA . LEU A 1 121 ? -2.362 -5.269 -6.605 1.00 96.00 121 LEU A CA 1
ATOM 956 C C . LEU A 1 121 ? -1.973 -4.055 -7.455 1.00 96.00 121 LEU A C 1
ATOM 958 O O . LEU A 1 121 ? -2.821 -3.422 -8.081 1.00 96.00 121 LEU A O 1
ATOM 962 N N . CYS A 1 122 ? -0.681 -3.744 -7.505 1.00 95.25 122 CYS A N 1
ATOM 963 C CA . CYS A 1 122 ? -0.130 -2.651 -8.296 1.00 95.25 122 CYS A CA 1
ATOM 964 C C . CYS A 1 122 ? 0.696 -3.177 -9.472 1.00 95.25 122 CYS A C 1
ATOM 966 O O . CYS A 1 122 ? 1.558 -4.041 -9.318 1.00 95.25 122 CYS A O 1
ATOM 968 N N . PHE A 1 123 ? 0.503 -2.567 -10.637 1.00 96.75 123 PHE A N 1
ATOM 969 C CA . PHE A 1 123 ? 1.330 -2.766 -11.822 1.00 96.75 123 PHE A CA 1
ATOM 970 C C . PHE A 1 123 ? 1.593 -1.417 -12.500 1.00 96.75 123 PHE A C 1
ATOM 972 O O . PHE A 1 123 ? 0.896 -0.435 -12.252 1.00 96.75 123 PHE A O 1
ATOM 979 N N . SER A 1 124 ? 2.614 -1.361 -13.350 1.00 94.81 124 SER A N 1
ATOM 980 C CA . SER A 1 124 ? 2.988 -0.156 -14.090 1.00 94.81 124 SER A CA 1
ATOM 981 C C . SER A 1 124 ? 2.522 -0.239 -15.540 1.00 94.81 124 SER A C 1
ATOM 983 O O . SER A 1 124 ? 2.852 -1.189 -16.249 1.00 94.81 124 SER A O 1
ATOM 985 N N . LEU A 1 125 ? 1.832 0.801 -16.015 1.00 94.31 125 LEU A N 1
ATOM 986 C C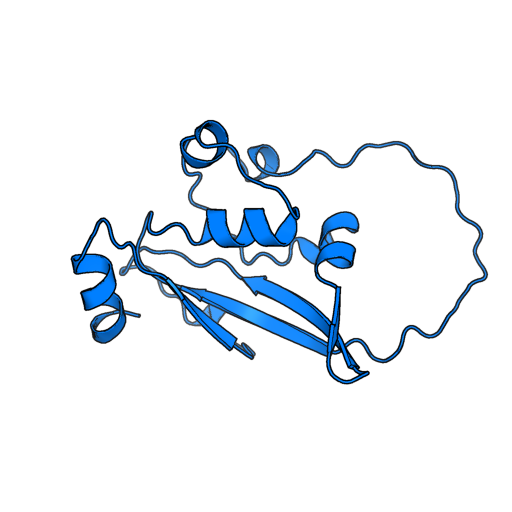A . LEU A 1 125 ? 1.465 0.944 -17.431 1.00 94.31 125 LEU A CA 1
ATOM 987 C C . LEU A 1 125 ? 2.694 1.065 -18.345 1.00 94.31 125 LEU A C 1
ATOM 989 O O . LEU A 1 125 ? 2.646 0.650 -19.498 1.00 94.31 125 LEU A O 1
ATOM 993 N N . ALA A 1 126 ? 3.808 1.585 -17.822 1.00 93.62 126 ALA A N 1
ATOM 994 C CA . ALA A 1 126 ? 5.071 1.681 -18.552 1.00 93.62 126 ALA A CA 1
ATOM 995 C C . ALA A 1 126 ? 5.822 0.338 -18.636 1.00 93.62 126 ALA A C 1
ATOM 997 O O . ALA A 1 126 ? 6.786 0.222 -19.387 1.00 93.62 126 ALA A O 1
ATOM 998 N N . ASN A 1 127 ? 5.404 -0.679 -17.871 1.00 93.38 127 ASN A N 1
ATOM 999 C CA . ASN A 1 127 ? 6.006 -2.010 -17.891 1.00 93.38 127 ASN A CA 1
ATOM 1000 C C . ASN A 1 127 ? 4.925 -3.105 -17.985 1.00 93.38 127 ASN A C 1
ATOM 1002 O O . ASN A 1 127 ? 4.488 -3.626 -16.953 1.00 93.38 127 ASN A O 1
ATOM 1006 N N . PRO A 1 128 ? 4.544 -3.531 -19.205 1.00 95.44 128 PRO A N 1
ATOM 1007 C CA . PRO A 1 128 ? 3.526 -4.562 -19.417 1.00 95.44 128 PRO A CA 1
ATOM 1008 C C . PRO A 1 128 ? 3.822 -5.908 -18.739 1.00 95.44 128 PRO A C 1
ATOM 1010 O O . PRO A 1 128 ? 2.890 -6.656 -18.444 1.00 95.44 128 PRO A O 1
ATOM 1013 N N . ASN A 1 129 ? 5.092 -6.232 -18.460 1.00 96.81 129 ASN A N 1
ATOM 1014 C CA . ASN A 1 129 ? 5.432 -7.461 -17.736 1.00 96.81 129 ASN A CA 1
ATOM 1015 C C . ASN A 1 129 ? 4.909 -7.433 -16.298 1.00 96.81 129 ASN A C 1
ATOM 1017 O O . ASN A 1 129 ? 4.427 -8.455 -15.824 1.00 96.81 129 ASN A O 1
ATOM 1021 N N . SER A 1 130 ? 4.887 -6.264 -15.650 1.00 96.56 130 SER A N 1
ATOM 1022 C CA . SER A 1 130 ? 4.336 -6.146 -14.296 1.00 96.56 130 SER A CA 1
ATOM 1023 C C . SER A 1 130 ? 2.849 -6.507 -14.233 1.00 96.56 130 SER A C 1
ATOM 1025 O O . SER A 1 130 ? 2.418 -7.128 -13.269 1.00 96.56 130 SER A O 1
ATOM 1027 N N . LEU A 1 131 ? 2.074 -6.230 -15.293 1.00 97.06 131 LEU A N 1
ATOM 1028 C CA . LEU A 1 131 ? 0.682 -6.682 -15.404 1.00 97.06 131 LEU A CA 1
ATOM 1029 C C . LEU A 1 131 ? 0.579 -8.199 -15.609 1.00 97.06 131 LEU A C 1
ATOM 1031 O O . LEU A 1 131 ? -0.332 -8.834 -15.087 1.00 97.06 131 LEU A O 1
ATOM 1035 N N . ARG A 1 132 ? 1.501 -8.807 -16.361 1.00 97.00 132 ARG A N 1
ATOM 1036 C CA . ARG A 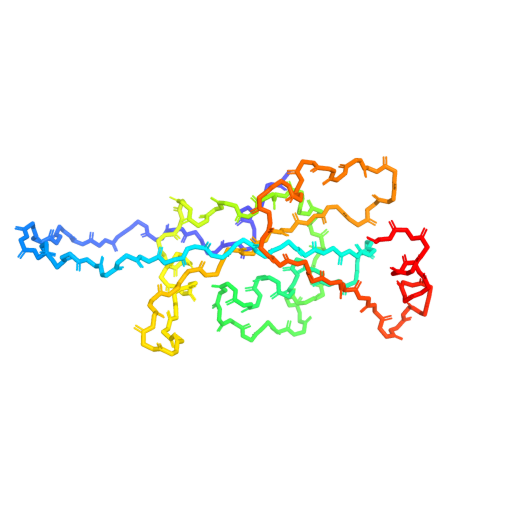1 132 ? 1.532 -10.271 -16.521 1.00 97.00 132 ARG A CA 1
ATOM 1037 C C . ARG A 1 132 ? 1.835 -10.954 -15.189 1.00 97.00 132 ARG A C 1
ATOM 1039 O O . ARG A 1 132 ? 1.146 -11.904 -14.824 1.00 97.00 132 ARG A O 1
ATOM 1046 N N . HIS A 1 133 ? 2.793 -10.415 -14.437 1.00 96.56 133 HIS A N 1
ATOM 1047 C CA . HIS A 1 133 ? 3.169 -10.925 -13.124 1.00 96.56 133 HIS A CA 1
ATOM 1048 C C . HIS A 1 133 ? 2.037 -10.848 -12.097 1.00 96.56 133 HIS A C 1
ATOM 1050 O O . HIS A 1 133 ? 2.002 -11.692 -11.208 1.00 96.56 133 HIS A O 1
ATOM 1056 N N . VAL A 1 134 ? 1.073 -9.925 -12.237 1.00 95.25 134 VAL A N 1
ATOM 1057 C CA . VAL A 1 134 ? -0.137 -9.901 -11.387 1.00 95.25 134 VAL A CA 1
ATOM 1058 C C . VAL A 1 134 ? -0.875 -11.240 -11.402 1.00 95.25 134 VAL A C 1
ATOM 1060 O O . VAL A 1 134 ? -1.447 -11.612 -10.394 1.00 95.25 134 VAL A O 1
ATOM 1063 N N . LYS A 1 135 ? -0.877 -11.974 -12.522 1.00 92.69 135 LYS A N 1
ATOM 1064 C CA . LYS A 1 135 ? -1.552 -13.281 -12.600 1.00 92.69 135 LYS A CA 1
ATOM 1065 C C . LYS A 1 135 ? -0.640 -14.458 -12.279 1.00 92.69 135 LYS A C 1
ATOM 1067 O O . LYS A 1 135 ? -1.129 -15.509 -11.885 1.00 92.69 135 LYS A O 1
ATOM 1072 N N . THR A 1 136 ? 0.658 -14.326 -12.546 1.00 94.81 136 THR A N 1
ATOM 1073 C CA . THR A 1 136 ? 1.595 -15.458 -12.491 1.00 94.81 136 THR A CA 1
ATOM 1074 C C . THR A 1 136 ? 2.454 -15.484 -11.230 1.00 94.81 136 THR A C 1
ATOM 1076 O O . THR A 1 136 ? 3.038 -16.524 -10.946 1.00 94.81 136 THR A O 1
ATOM 1079 N N . MET A 1 137 ? 2.565 -14.367 -10.499 1.00 91.81 137 MET A N 1
ATOM 1080 C CA . MET A 1 137 ? 3.491 -14.203 -9.366 1.00 91.81 137 MET A CA 1
ATOM 1081 C C . MET A 1 137 ? 2.862 -13.592 -8.101 1.00 91.81 137 MET A C 1
ATOM 1083 O O . MET A 1 137 ? 3.339 -13.900 -7.003 1.00 91.81 137 MET A O 1
ATOM 1087 N N . TRP A 1 138 ? 1.893 -12.679 -8.240 1.00 91.88 138 TRP A N 1
ATOM 1088 C CA . TRP A 1 138 ? 1.275 -11.924 -7.134 1.00 91.88 138 TRP A CA 1
ATOM 1089 C C . TRP A 1 138 ? -0.100 -12.451 -6.762 1.00 91.88 138 TRP A C 1
ATOM 1091 O O . TRP A 1 138 ? -0.401 -12.373 -5.550 1.00 91.88 138 TRP A O 1
#

Radius of gyration: 17.11 Å; chains: 1; bounding box: 42×38×50 Å

InterPro domains:
  IPR001806 Small GTPase [PF00071] (32-137)
  IPR003578 Small GTPase Rho [PTHR24072] (30-138)
  IPR027417 P-loop containing nucleoside triphosphate hydrolase [G3DSA:3.40.50.300] (27-138)
  IPR027417 P-loop containing nucleoside triphosphate hydrolase [SSF52540] (27-136)

Sequence (138 aa):
RSCQAIWPRASDGGAPMDIDLDYERPNVETIKCVVVGDNAVGKTRLICARACNATLTQYQLLATHVPTVWAIDQYRVCQEVLERSRDVVDEVSISLRLWDTFGDHHKDRRFAYGRSDVVVLCFSLANPNSLRHVKTMW

pLDDT: mean 73.47, std 20.92, range [30.12, 97.06]

Foldseek 3Di:
DDPPVLDDPPDPDDDDDDPDPPPVPPPAAEAEEEEAFAPPLCLVVVVSCQQVVDPQDVVNVVPDDDQDQDQPPCLVVDVSSQVSQWDADPNHIYGYRYGYHYNDLVDDDVVSCVPHPHYHYTGHPVDVVRVVCSPVRD